Protein AF-A0A815XZ87-F1 (afdb_monomer)

Solvent-accessible surface area (backbone atoms only — not comparable to full-atom values): 6159 Å² total; per-residue (Å²): 134,68,98,64,86,78,67,55,56,68,60,46,53,51,48,52,54,52,49,31,65,73,77,42,58,69,72,58,29,49,52,52,53,50,29,62,71,60,57,56,39,38,66,64,60,53,13,63,76,68,73,48,60,56,70,58,44,49,53,50,51,53,50,35,44,74,70,28,50,34,42,80,45,80,56,84,79,81,79,83,80,76,79,98,67,77,90,70,86,48,54,28,33,23,70,30,59,75,66,53,87,109

InterPro domains:
  IPR024550 TFIIEalpha/SarR/Rpc3 HTH domain [PF02002] (15-100)
  IPR039997 Transcription factor E [PTHR13097] (9-102)

Secondary structure (DSSP, 8-state):
--TTTT--HHHHHHHHHHHHHHHS-HHHHHHHHHHHHHSSB-HHHHHHHHT--HHHHHHHHHHHHHTTSEEEEEE-----S---S----EEEEEE-TTTTT-

Foldseek 3Di:
DDPCPPDDLVVLLVVLLVCCVPPHDPLLSVLSVVLAVVQWDFLVRSCVVSVHDSVVSVVSVVVCVVLQQKDKDWDQPPPPDDDDDDRDTTIIIHGRSPPNVD

pLDDT: mean 85.32, std 17.06, range [42.56, 97.69]

Nearest PDB structures (foldseek):
  5gpy-assembly1_A  TM=8.423E-01  e=4.806E-06  Homo sapiens
  8s55-assembly1_W  TM=8.376E-01  e=4.806E-06  Homo sapiens
  8iuh-assembly1_O  TM=7.551E-01  e=6.868E-04  Homo sapiens
  6xjf-assembly3_C  TM=8.103E-01  e=1.209E-03  Pyrococcus furiosus DSM 3638
  7z1l-assembly1_O  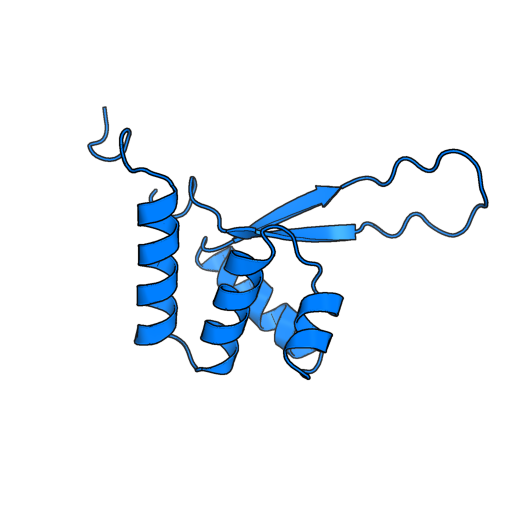TM=6.990E-01  e=1.762E-03  Saccharomyces cerevisiae W303

Organism: NCBI:txid433720

Mean predicted aligned error: 7.31 Å

Structure (mmCIF, N/CA/C/O backbone):
data_AF-A0A815XZ87-F1
#
_entry.id   AF-A0A815XZ87-F1
#
loop_
_atom_site.group_PDB
_atom_site.id
_atom_site.type_symbol
_atom_site.label_atom_id
_atom_site.label_alt_id
_atom_site.label_comp_id
_atom_site.label_asym_id
_atom_site.label_entity_id
_atom_site.label_seq_id
_atom_site.pdbx_PDB_ins_code
_atom_site.Cartn_x
_atom_site.Cartn_y
_atom_site.Cartn_z
_atom_site.occupancy
_atom_site.B_iso_or_equiv
_atom_site.auth_seq_id
_atom_site.auth_comp_id
_atom_site.auth_asym_id
_atom_site.auth_atom_id
_atom_site.pdbx_PDB_model_num
ATOM 1 N N . MET A 1 1 ? 24.041 -5.937 -17.344 1.00 46.34 1 MET A N 1
ATOM 2 C CA . MET A 1 1 ? 22.850 -5.109 -17.611 1.00 46.34 1 MET A CA 1
ATOM 3 C C . MET A 1 1 ? 21.657 -6.033 -17.484 1.00 46.34 1 MET A C 1
ATOM 5 O O . MET A 1 1 ? 21.591 -6.999 -18.238 1.00 46.34 1 MET A O 1
ATOM 9 N N . LEU A 1 2 ? 20.842 -5.866 -16.443 1.00 53.41 2 LEU A N 1
ATOM 10 C CA . LEU A 1 2 ? 19.672 -6.722 -16.242 1.00 53.41 2 LEU A CA 1
ATOM 11 C C . LEU A 1 2 ? 18.562 -6.239 -17.193 1.00 53.41 2 LEU A C 1
ATOM 13 O O . LEU A 1 2 ? 18.480 -5.047 -17.477 1.00 53.41 2 LEU A O 1
ATOM 17 N N . PRO A 1 3 ? 17.699 -7.125 -17.715 1.00 60.56 3 PRO A N 1
ATOM 18 C CA . PRO A 1 3 ? 16.713 -6.784 -18.752 1.00 60.56 3 PRO A CA 1
ATOM 19 C C . PRO A 1 3 ? 15.624 -5.785 -18.308 1.00 60.56 3 PRO A C 1
ATOM 21 O O . PRO A 1 3 ? 14.752 -5.433 -19.101 1.00 60.56 3 PRO A O 1
ATOM 24 N N . PHE A 1 4 ? 15.658 -5.326 -17.056 1.00 60.34 4 PHE A N 1
ATOM 25 C CA . PHE A 1 4 ? 14.616 -4.523 -16.422 1.00 60.34 4 PHE A CA 1
ATOM 26 C C . PHE A 1 4 ? 14.958 -3.033 -16.279 1.00 60.34 4 PHE A C 1
ATOM 28 O O . PHE A 1 4 ? 14.081 -2.256 -15.908 1.00 60.34 4 PHE A O 1
ATOM 35 N N . ASP A 1 5 ? 16.165 -2.611 -16.676 1.00 59.94 5 ASP A N 1
ATOM 36 C CA . ASP A 1 5 ? 16.647 -1.220 -16.563 1.00 59.94 5 ASP A CA 1
ATOM 37 C C . ASP A 1 5 ? 15.815 -0.194 -17.377 1.00 59.94 5 ASP A C 1
ATOM 39 O O . ASP A 1 5 ? 16.019 1.011 -17.255 1.00 59.94 5 ASP A O 1
ATOM 43 N N . ASN A 1 6 ? 14.855 -0.641 -18.201 1.00 68.19 6 ASN A N 1
ATOM 44 C CA . ASN A 1 6 ? 14.004 0.217 -19.039 1.00 68.19 6 ASN A CA 1
ATOM 45 C C . ASN A 1 6 ? 12.490 0.062 -18.763 1.00 68.19 6 ASN A C 1
ATOM 47 O O . ASN A 1 6 ? 11.649 0.420 -19.598 1.00 68.19 6 ASN A O 1
ATOM 51 N N . ILE A 1 7 ? 12.095 -0.509 -17.616 1.00 77.69 7 ILE A N 1
ATOM 52 C CA . ILE A 1 7 ? 10.673 -0.569 -17.252 1.00 77.69 7 ILE A CA 1
ATOM 53 C C . ILE A 1 7 ? 10.206 0.812 -16.779 1.00 77.69 7 ILE A C 1
ATOM 55 O O . ILE A 1 7 ? 10.655 1.339 -15.767 1.00 77.69 7 ILE A O 1
ATOM 59 N N . ARG A 1 8 ? 9.237 1.386 -17.502 1.00 86.62 8 ARG A N 1
ATOM 60 C CA . ARG A 1 8 ? 8.576 2.638 -17.104 1.00 86.62 8 ARG A CA 1
ATOM 61 C C . ARG A 1 8 ? 7.857 2.468 -15.753 1.00 86.62 8 ARG A C 1
ATOM 63 O O . ARG A 1 8 ? 7.063 1.528 -15.655 1.00 86.62 8 ARG A O 1
ATOM 70 N N . PRO A 1 9 ? 8.013 3.395 -14.784 1.00 89.00 9 PRO A N 1
ATOM 71 C CA . PRO A 1 9 ? 7.378 3.318 -13.461 1.00 89.00 9 PRO A CA 1
ATOM 72 C C . PRO A 1 9 ? 5.875 3.018 -13.506 1.00 89.00 9 PRO A C 1
ATOM 74 O O . PRO A 1 9 ? 5.378 2.190 -12.751 1.00 89.00 9 PRO A O 1
ATOM 77 N N . GLU A 1 10 ? 5.154 3.599 -14.465 1.00 90.56 10 GLU A N 1
ATOM 78 C CA . GLU A 1 10 ? 3.712 3.379 -14.633 1.00 90.56 10 GLU A CA 1
ATOM 79 C C . GLU A 1 10 ? 3.332 1.924 -14.935 1.00 90.56 10 GLU A C 1
ATOM 81 O O . GLU A 1 10 ? 2.281 1.452 -14.503 1.00 90.56 10 GLU A O 1
ATOM 86 N N . ARG A 1 11 ? 4.198 1.169 -15.625 1.00 91.00 11 ARG A N 1
ATOM 87 C CA . ARG A 1 11 ? 3.968 -0.267 -15.851 1.00 91.00 11 ARG A CA 1
ATOM 88 C C . ARG A 1 11 ? 4.104 -1.060 -14.558 1.00 91.00 11 ARG A C 1
ATOM 90 O O . ARG A 1 11 ? 3.348 -2.002 -14.347 1.00 91.00 11 ARG A O 1
ATOM 97 N N . VAL A 1 12 ? 5.032 -0.653 -13.697 1.00 92.00 12 VAL A N 1
ATOM 98 C CA . VAL A 1 12 ? 5.248 -1.256 -12.378 1.00 92.00 12 VAL A CA 1
ATOM 99 C C . VAL A 1 12 ? 4.043 -1.008 -11.487 1.00 92.00 12 VAL A C 1
ATOM 101 O O . VAL A 1 12 ? 3.477 -1.947 -10.936 1.00 92.00 12 VAL A O 1
ATOM 104 N N . LYS A 1 13 ? 3.583 0.248 -11.424 1.00 93.38 13 LYS A N 1
ATOM 105 C CA . LYS A 1 13 ? 2.384 0.615 -10.667 1.00 93.38 13 LYS A CA 1
ATOM 106 C C . LYS A 1 13 ? 1.153 -0.162 -11.155 1.00 93.38 13 LYS A C 1
ATOM 108 O O . LYS A 1 13 ? 0.387 -0.673 -10.341 1.00 93.38 13 LYS A O 1
ATOM 113 N N . ALA A 1 14 ? 0.976 -0.299 -12.473 1.00 94.44 14 ALA A N 1
ATOM 114 C CA . ALA A 1 14 ? -0.114 -1.093 -13.043 1.00 94.44 14 ALA A CA 1
ATOM 115 C C . ALA A 1 14 ? -0.020 -2.580 -12.655 1.00 94.44 14 ALA A C 1
ATOM 117 O O . ALA A 1 14 ? -1.026 -3.174 -12.272 1.00 94.44 14 ALA A O 1
ATOM 118 N N . LEU A 1 15 ? 1.181 -3.166 -12.700 1.00 94.88 15 LEU A N 1
ATOM 119 C CA . LEU A 1 15 ? 1.415 -4.550 -12.287 1.00 94.88 15 LEU A CA 1
ATOM 120 C C . LEU A 1 15 ? 1.074 -4.774 -10.808 1.00 94.88 15 LEU A C 1
ATOM 122 O O . LEU A 1 15 ? 0.352 -5.717 -10.496 1.00 94.88 15 LEU A O 1
ATOM 126 N N . ILE A 1 16 ? 1.524 -3.884 -9.918 1.00 95.81 16 ILE A N 1
ATOM 127 C CA . ILE A 1 16 ? 1.199 -3.945 -8.485 1.00 95.81 16 ILE A CA 1
ATOM 128 C C . ILE A 1 16 ? -0.321 -3.934 -8.286 1.00 95.81 16 ILE A C 1
ATOM 130 O O . ILE A 1 16 ? -0.855 -4.781 -7.575 1.00 95.81 16 ILE A O 1
ATOM 134 N N . ARG A 1 17 ? -1.049 -3.046 -8.975 1.00 96.31 17 ARG A N 1
ATOM 135 C CA . ARG A 1 17 ? -2.520 -3.003 -8.899 1.00 96.31 17 ARG A CA 1
ATOM 136 C C . ARG A 1 17 ? -3.178 -4.299 -9.381 1.00 96.31 17 ARG A C 1
ATOM 138 O O . ARG A 1 17 ? -4.147 -4.741 -8.769 1.00 96.31 17 ARG A O 1
ATOM 145 N N . PHE A 1 18 ? -2.664 -4.932 -10.438 1.00 97.00 18 PHE A N 1
ATOM 146 C CA . PHE A 1 18 ? -3.179 -6.230 -10.890 1.00 97.00 18 PHE A CA 1
ATOM 147 C C . PHE A 1 18 ? -2.927 -7.346 -9.873 1.00 97.00 18 PHE A C 1
ATOM 149 O O . PHE A 1 18 ? -3.840 -8.118 -9.594 1.00 97.00 18 PHE A O 1
ATOM 156 N N . ILE A 1 19 ? -1.730 -7.401 -9.285 1.00 96.38 19 ILE A N 1
ATOM 157 C CA . ILE A 1 19 ? -1.383 -8.382 -8.247 1.00 96.38 19 ILE A CA 1
ATOM 158 C C . ILE A 1 19 ? -2.289 -8.206 -7.025 1.00 96.38 19 ILE A C 1
ATOM 160 O O . ILE A 1 19 ? -2.885 -9.172 -6.555 1.00 96.38 19 ILE A O 1
ATOM 164 N N . MET A 1 20 ? -2.471 -6.970 -6.562 1.00 97.25 20 MET A N 1
ATOM 165 C CA . MET A 1 20 ? -3.336 -6.664 -5.423 1.00 97.25 20 MET A CA 1
ATOM 166 C C . MET A 1 20 ? -4.779 -7.115 -5.647 1.00 97.25 20 MET A C 1
ATOM 168 O O . MET A 1 20 ? -5.365 -7.749 -4.777 1.00 97.25 20 MET A O 1
ATOM 172 N N . ARG A 1 21 ? -5.334 -6.855 -6.834 1.00 95.88 21 ARG A N 1
ATOM 173 C CA . ARG A 1 21 ? -6.702 -7.270 -7.179 1.00 95.88 21 ARG A CA 1
ATOM 174 C C . ARG A 1 21 ? -6.861 -8.784 -7.328 1.00 95.88 21 ARG A C 1
ATOM 176 O O . ARG A 1 21 ? -7.966 -9.284 -7.154 1.00 95.88 21 ARG 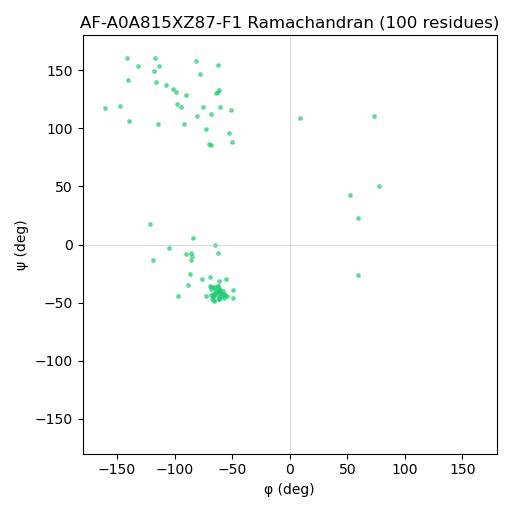A O 1
ATOM 183 N N . ALA A 1 22 ? -5.797 -9.493 -7.703 1.00 97.38 22 ALA A N 1
ATOM 184 C CA . ALA A 1 22 ? -5.840 -10.931 -7.957 1.00 97.38 22 ALA A CA 1
ATOM 185 C C . ALA A 1 22 ? -5.578 -11.779 -6.702 1.00 97.38 22 ALA A C 1
ATOM 187 O O . ALA A 1 22 ? -6.162 -12.852 -6.569 1.00 97.38 22 ALA A O 1
ATOM 188 N N . PHE A 1 23 ? -4.703 -11.318 -5.801 1.00 96.75 23 PHE A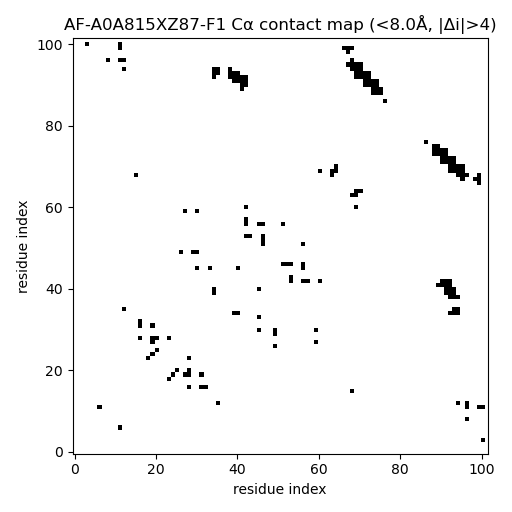 N 1
ATOM 189 C CA . PHE A 1 23 ? -4.175 -12.139 -4.703 1.00 96.75 23 PHE A CA 1
ATOM 190 C C . PHE A 1 23 ? -4.508 -11.625 -3.301 1.00 96.75 23 PHE A C 1
ATOM 192 O O . PHE A 1 23 ? -4.334 -12.367 -2.337 1.00 96.75 23 PHE A O 1
ATOM 199 N N . TYR A 1 24 ? -4.985 -10.385 -3.164 1.00 96.44 24 TYR A N 1
ATOM 200 C CA . TYR A 1 24 ? -5.292 -9.788 -1.866 1.00 96.44 24 TYR A CA 1
ATOM 201 C C . TYR A 1 24 ? -6.791 -9.541 -1.720 1.00 96.44 24 TYR A C 1
ATOM 203 O O . TYR A 1 24 ? -7.522 -9.340 -2.689 1.00 96.44 24 TYR A O 1
ATOM 211 N N . GLU A 1 25 ? -7.255 -9.535 -0.473 1.00 96.31 25 GLU A N 1
ATOM 212 C CA . GLU A 1 25 ? -8.642 -9.213 -0.156 1.00 96.31 25 GLU A CA 1
ATOM 213 C C . GLU A 1 25 ? -8.996 -7.775 -0.560 1.00 96.31 25 GLU A C 1
ATOM 215 O O . GLU A 1 25 ? -8.146 -6.878 -0.574 1.00 96.31 25 GLU A O 1
ATOM 220 N N . VAL A 1 26 ? -10.285 -7.538 -0.822 1.00 96.25 26 VAL A N 1
ATOM 221 C CA . VAL A 1 26 ? -10.809 -6.241 -1.282 1.00 96.25 26 VAL A CA 1
ATOM 222 C C . VAL A 1 26 ? -10.324 -5.054 -0.433 1.00 96.25 26 VAL A C 1
ATOM 224 O O . VAL A 1 26 ? -9.857 -4.083 -1.031 1.00 96.25 26 VAL A O 1
ATOM 227 N N . PRO A 1 27 ? -10.333 -5.097 0.919 1.00 96.19 27 PRO A N 1
ATOM 228 C CA . PRO A 1 27 ? -9.866 -3.966 1.725 1.00 96.19 27 PRO A CA 1
ATOM 229 C C . PRO A 1 27 ? -8.387 -3.630 1.494 1.00 96.19 27 PRO A C 1
ATOM 231 O O . PRO A 1 27 ? -8.020 -2.461 1.388 1.00 96.19 27 PRO A O 1
ATOM 234 N N . LYS A 1 28 ? -7.535 -4.653 1.354 1.00 97.19 28 LYS A N 1
ATOM 235 C CA . LYS A 1 28 ? -6.107 -4.473 1.066 1.00 97.19 28 LYS A CA 1
ATOM 236 C C . LYS A 1 28 ? -5.899 -3.926 -0.343 1.00 97.19 28 LYS A C 1
ATOM 238 O O . LYS A 1 28 ? -5.118 -2.995 -0.531 1.00 97.19 28 LYS A O 1
ATOM 243 N N . SER A 1 29 ? -6.631 -4.460 -1.323 1.00 97.06 29 SER A N 1
ATOM 244 C CA . SER A 1 29 ? -6.579 -3.957 -2.697 1.00 97.06 29 SER A CA 1
ATOM 245 C C . SER A 1 29 ? -6.993 -2.486 -2.779 1.00 97.06 29 SER A C 1
ATOM 247 O O . SER A 1 29 ? -6.344 -1.728 -3.496 1.00 97.06 29 SER A O 1
ATOM 249 N N . LEU A 1 30 ? -8.027 -2.062 -2.044 1.00 97.06 30 LEU A N 1
ATOM 250 C CA . LEU A 1 30 ? -8.438 -0.656 -1.979 1.00 97.06 30 LEU A CA 1
ATOM 251 C C . LEU A 1 30 ? -7.369 0.225 -1.327 1.00 97.06 30 LEU A C 1
ATOM 253 O O . LEU A 1 30 ? -7.106 1.319 -1.820 1.00 97.06 30 LEU A O 1
ATOM 257 N N . GLY A 1 31 ? -6.705 -0.259 -0.274 1.00 96.94 31 GLY A N 1
ATOM 258 C CA . GLY A 1 31 ? -5.600 0.467 0.356 1.00 96.94 31 GLY A CA 1
ATOM 259 C C . GLY A 1 31 ? -4.496 0.850 -0.633 1.00 96.94 31 GLY A C 1
ATOM 260 O O . GLY A 1 31 ? -4.060 2.000 -0.654 1.00 96.94 31 GLY A O 1
ATOM 261 N N . ILE A 1 32 ? -4.100 -0.074 -1.514 1.00 96.81 32 ILE A N 1
ATOM 262 C CA . ILE A 1 32 ? -3.119 0.222 -2.568 1.00 96.81 32 ILE A CA 1
ATOM 263 C C . ILE A 1 32 ? -3.666 1.183 -3.630 1.00 96.81 32 ILE A C 1
ATOM 265 O O . ILE A 1 32 ? -2.917 2.036 -4.102 1.00 96.81 32 ILE A O 1
ATOM 269 N N . GLU A 1 33 ? -4.947 1.101 -3.997 1.00 96.75 33 GLU A N 1
ATOM 270 C CA . GLU A 1 33 ? -5.552 2.057 -4.941 1.00 96.75 33 GLU A CA 1
ATOM 271 C C . GLU A 1 33 ? -5.505 3.496 -4.401 1.00 96.75 33 GLU A C 1
ATOM 273 O O . GLU A 1 33 ? -5.168 4.414 -5.148 1.00 96.75 33 GLU A O 1
ATOM 278 N N . TYR A 1 34 ? -5.754 3.696 -3.103 1.00 96.88 34 TYR A N 1
ATOM 279 C CA . TYR A 1 34 ? -5.629 5.014 -2.474 1.00 96.88 34 TYR A CA 1
ATOM 280 C C . TYR A 1 34 ? -4.182 5.510 -2.426 1.00 96.88 34 TYR A C 1
ATOM 282 O O . TYR A 1 34 ? -3.919 6.657 -2.785 1.00 96.88 34 TYR A O 1
ATOM 290 N N . ILE A 1 35 ? -3.227 4.652 -2.053 1.00 95.88 35 ILE A N 1
ATOM 291 C CA . ILE A 1 35 ? -1.797 5.006 -2.053 1.00 95.88 35 ILE A CA 1
ATOM 292 C C . ILE A 1 35 ? -1.318 5.358 -3.472 1.00 95.88 35 ILE A C 1
ATOM 294 O O . ILE A 1 35 ? -0.542 6.295 -3.651 1.00 95.88 35 ILE A O 1
ATOM 298 N N . TYR A 1 36 ? -1.803 4.642 -4.492 1.00 95.19 36 TYR A N 1
ATOM 299 C CA . TYR A 1 36 ? -1.537 4.958 -5.896 1.00 95.19 36 TYR A CA 1
ATOM 300 C C . TYR A 1 36 ? -2.124 6.316 -6.304 1.00 95.19 36 TYR A C 1
ATOM 302 O O . TYR A 1 36 ? -1.460 7.063 -7.015 1.00 95.19 36 TYR A O 1
ATOM 310 N N . HIS A 1 37 ? -3.345 6.639 -5.864 1.00 94.69 37 HIS A N 1
ATOM 311 C CA . HIS A 1 37 ? -4.039 7.867 -6.254 1.00 94.69 37 HIS A CA 1
ATOM 312 C C . HIS A 1 37 ? -3.456 9.132 -5.614 1.00 94.69 37 HIS A C 1
ATOM 314 O O . HIS A 1 37 ? -3.295 10.137 -6.299 1.00 94.69 37 HIS A O 1
ATOM 320 N N . TYR A 1 38 ? -3.145 9.092 -4.315 1.00 93.31 38 TYR A N 1
ATOM 321 C CA . TYR A 1 38 ? -2.682 10.273 -3.577 1.00 93.31 38 TYR A CA 1
ATOM 322 C C . TYR A 1 38 ? -1.172 10.514 -3.676 1.00 93.31 38 TYR A C 1
ATOM 324 O O . TYR A 1 38 ? -0.713 11.586 -3.294 1.00 93.31 38 TYR A O 1
ATOM 332 N N . GLU A 1 39 ? -0.399 9.534 -4.161 1.00 87.25 39 GLU A N 1
ATOM 333 C CA . GLU A 1 39 ? 1.073 9.516 -4.269 1.00 87.25 39 GLU A CA 1
ATOM 334 C C . GLU A 1 39 ? 1.851 9.668 -2.949 1.00 87.25 39 GLU A C 1
ATOM 336 O O . GLU A 1 39 ? 2.977 9.182 -2.855 1.00 87.25 39 GLU A O 1
ATOM 341 N N . ARG A 1 40 ? 1.272 10.303 -1.924 1.00 90.88 40 ARG A N 1
ATOM 342 C CA . ARG A 1 40 ? 1.762 10.407 -0.548 1.00 90.88 40 ARG A CA 1
ATOM 343 C C . ARG A 1 40 ? 0.570 10.445 0.400 1.00 90.88 40 ARG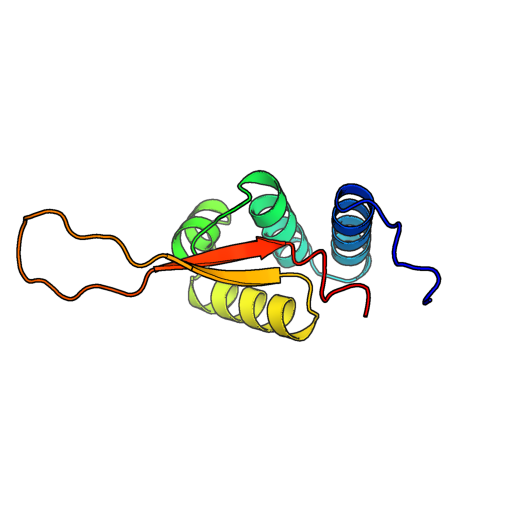 A C 1
ATOM 345 O O . ARG A 1 40 ? -0.234 11.369 0.347 1.00 90.88 40 ARG A O 1
ATOM 352 N N . ILE A 1 41 ? 0.476 9.469 1.294 1.00 93.56 41 ILE A N 1
ATOM 353 C CA . ILE A 1 41 ? -0.636 9.374 2.248 1.00 93.56 41 ILE A CA 1
ATOM 354 C C . ILE A 1 41 ? -0.153 8.917 3.625 1.00 93.56 41 ILE A C 1
ATOM 356 O O . ILE A 1 41 ? 0.735 8.066 3.711 1.00 93.56 41 ILE A O 1
ATOM 360 N N . LYS A 1 42 ? -0.719 9.472 4.703 1.00 94.50 4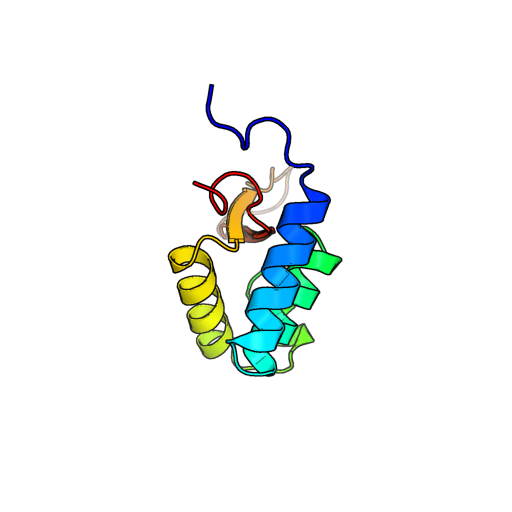2 LYS A N 1
ATOM 361 C CA . LYS A 1 42 ? -0.427 9.033 6.076 1.00 94.50 42 LYS A CA 1
ATOM 362 C C . LYS A 1 42 ? -1.250 7.798 6.430 1.00 94.50 42 LYS A C 1
ATOM 364 O O . LYS A 1 42 ? -2.324 7.567 5.881 1.00 94.50 42 LYS A O 1
ATOM 369 N N . GLN A 1 43 ? -0.789 7.036 7.423 1.00 94.19 43 GLN A N 1
ATOM 370 C CA . GLN A 1 43 ? -1.553 5.896 7.946 1.00 94.19 43 GLN A CA 1
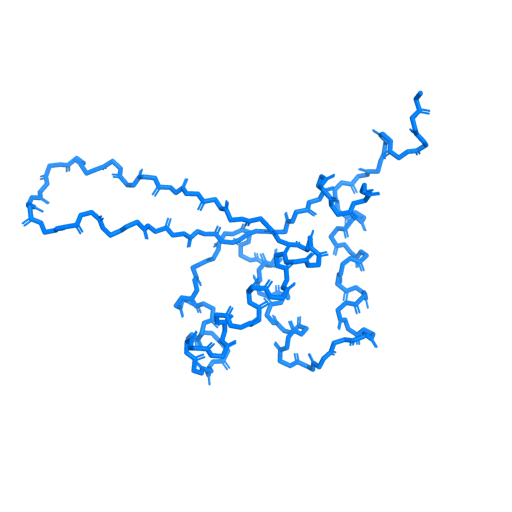ATOM 371 C C . GLN A 1 43 ? -2.952 6.312 8.427 1.00 94.19 43 GLN A C 1
ATOM 373 O O . GLN A 1 43 ? -3.915 5.597 8.160 1.00 94.19 43 GLN A O 1
ATOM 378 N N . GLN A 1 44 ? -3.058 7.438 9.144 1.00 94.38 44 GLN A N 1
ATOM 379 C CA . GLN A 1 44 ? -4.337 7.894 9.689 1.00 94.38 44 GLN A CA 1
ATOM 380 C C . GLN A 1 44 ? -5.299 8.311 8.574 1.00 94.38 44 GLN A C 1
ATOM 382 O O . GLN A 1 44 ? -6.420 7.823 8.545 1.00 94.38 44 GLN A O 1
ATOM 387 N N . ASP A 1 45 ? -4.828 9.09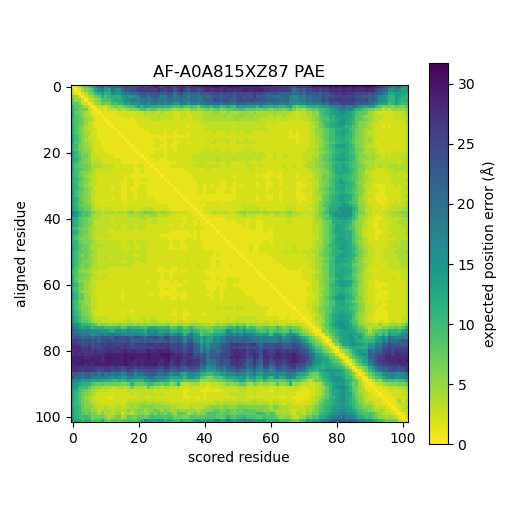6 7.602 1.00 95.31 45 ASP A N 1
ATOM 388 C CA . ASP A 1 45 ? -5.637 9.505 6.447 1.00 95.31 45 ASP A CA 1
ATOM 389 C C . ASP A 1 45 ? -6.160 8.286 5.669 1.00 95.31 45 ASP A C 1
ATOM 391 O O . ASP A 1 45 ? -7.315 8.246 5.250 1.00 95.31 45 ASP A O 1
ATOM 395 N N . LEU A 1 46 ? -5.326 7.250 5.508 1.00 96.06 46 LEU A N 1
ATOM 396 C CA . LEU A 1 46 ? -5.731 6.004 4.858 1.00 96.06 46 LEU A CA 1
ATOM 397 C C . LEU A 1 46 ? -6.787 5.236 5.670 1.00 96.06 46 LEU A C 1
ATOM 399 O O . LEU A 1 46 ? -7.688 4.637 5.083 1.00 96.06 46 LEU A O 1
ATOM 403 N N . ALA A 1 47 ? -6.694 5.256 7.003 1.00 97.06 47 ALA A N 1
ATOM 404 C CA . ALA A 1 47 ? -7.699 4.668 7.889 1.00 97.06 47 ALA A CA 1
ATOM 405 C C . ALA A 1 47 ? -9.038 5.397 7.798 1.00 97.06 47 ALA A C 1
ATOM 407 O O . ALA A 1 47 ? -10.075 4.743 7.678 1.00 97.06 47 ALA A O 1
ATOM 408 N N . ASP A 1 48 ? -9.000 6.727 7.768 1.00 96.81 48 ASP A N 1
ATOM 409 C CA . ASP A 1 48 ? -10.187 7.567 7.667 1.00 96.81 48 ASP A CA 1
ATOM 410 C C . ASP A 1 48 ? -10.874 7.388 6.301 1.00 96.81 48 ASP A C 1
ATOM 412 O O . ASP A 1 48 ? -12.090 7.221 6.243 1.00 96.81 48 ASP A O 1
ATOM 416 N N . LEU A 1 49 ? -10.108 7.324 5.204 1.00 95.94 49 LEU A N 1
ATOM 417 C CA . LEU A 1 49 ? -10.639 7.096 3.852 1.00 95.94 49 LEU A CA 1
ATOM 418 C C . LEU A 1 49 ? -11.276 5.715 3.672 1.00 95.94 49 LEU A C 1
ATOM 420 O O . LEU A 1 49 ? -12.265 5.580 2.953 1.00 95.94 49 LEU A O 1
ATOM 424 N N . LEU A 1 50 ? -10.704 4.686 4.301 1.00 96.00 50 LEU A N 1
ATOM 425 C CA . LEU A 1 50 ? -11.236 3.324 4.246 1.00 96.00 50 LEU A CA 1
ATOM 426 C C . LEU A 1 50 ? -12.315 3.061 5.304 1.00 96.00 50 LEU A C 1
ATOM 428 O O . LEU A 1 50 ? -12.933 1.997 5.271 1.00 96.00 50 LEU A O 1
ATOM 432 N N . CYS A 1 51 ? -12.541 3.998 6.231 1.00 97.12 51 CYS A N 1
ATOM 433 C CA . CYS A 1 51 ? -13.385 3.814 7.410 1.00 97.12 51 CYS A CA 1
ATOM 434 C C . CYS A 1 51 ? -13.003 2.552 8.216 1.00 97.12 51 CYS A C 1
ATOM 436 O O . CYS A 1 51 ? -13.872 1.792 8.648 1.00 97.12 51 CYS A O 1
ATOM 438 N N . LEU A 1 52 ? -11.700 2.303 8.395 1.00 97.44 52 LEU A N 1
ATOM 439 C CA . LEU A 1 52 ? -11.158 1.127 9.089 1.00 97.44 52 LEU A CA 1
ATOM 440 C C . LEU A 1 52 ? -10.377 1.513 10.351 1.00 97.44 52 LEU A C 1
ATOM 442 O O . LEU A 1 52 ? -9.903 2.635 10.496 1.00 97.44 52 LEU A O 1
ATOM 446 N N . ASP A 1 53 ? -10.194 0.549 11.260 1.00 97.62 53 ASP A N 1
ATOM 447 C CA . ASP A 1 53 ? -9.370 0.742 12.458 1.00 97.62 53 ASP A CA 1
ATOM 448 C C . ASP A 1 53 ? -7.901 1.038 12.066 1.00 97.62 53 ASP A C 1
ATOM 450 O O . ASP A 1 53 ? -7.304 0.274 11.292 1.00 97.62 53 ASP A O 1
ATOM 454 N N . PRO A 1 54 ? -7.263 2.085 12.626 1.00 96.25 54 PRO A N 1
ATOM 455 C CA . PRO A 1 54 ? -5.863 2.409 12.354 1.00 96.25 54 PRO A CA 1
ATOM 456 C C . PRO A 1 54 ? -4.882 1.257 12.613 1.00 96.25 54 PRO A C 1
ATOM 458 O O . PRO A 1 54 ? -3.846 1.169 11.951 1.00 96.25 54 PRO A O 1
ATOM 461 N N . LYS A 1 55 ? -5.179 0.354 13.555 1.00 96.62 55 LYS A N 1
ATOM 462 C CA . LYS A 1 55 ? -4.379 -0.849 13.833 1.00 96.62 55 LYS A CA 1
ATOM 463 C C . LYS A 1 55 ? -4.452 -1.847 12.686 1.00 96.62 55 LYS A C 1
ATOM 465 O O . LYS A 1 55 ? -3.432 -2.444 12.353 1.00 96.62 55 LYS A O 1
ATOM 470 N N . LEU A 1 56 ? -5.623 -2.002 12.068 1.00 97.19 56 LEU A N 1
ATOM 471 C CA . LEU A 1 56 ? -5.791 -2.861 10.898 1.00 97.19 56 LEU A CA 1
ATOM 472 C C . LEU A 1 56 ? -5.020 -2.293 9.701 1.00 97.19 56 LEU A C 1
ATOM 474 O O . LEU A 1 56 ? -4.279 -3.023 9.043 1.00 97.19 56 LEU A O 1
ATOM 478 N N . ILE A 1 57 ? -5.106 -0.978 9.474 1.00 97.56 57 ILE A N 1
ATOM 479 C CA . ILE A 1 57 ? -4.318 -0.307 8.430 1.00 97.56 57 ILE A CA 1
ATOM 480 C C . ILE A 1 57 ? -2.817 -0.455 8.679 1.00 97.56 57 ILE A C 1
ATOM 482 O O . ILE A 1 57 ? -2.066 -0.715 7.740 1.00 97.56 57 ILE A O 1
ATOM 486 N N . ARG A 1 58 ? -2.364 -0.370 9.935 1.00 96.56 58 ARG A N 1
ATOM 487 C CA . ARG A 1 58 ? -0.961 -0.635 10.281 1.00 96.56 58 ARG A CA 1
ATOM 488 C C . ARG A 1 58 ? -0.525 -2.032 9.840 1.00 96.56 58 ARG A C 1
ATOM 490 O O . ARG A 1 58 ? 0.567 -2.176 9.295 1.00 96.56 58 ARG A O 1
ATOM 497 N N . SER A 1 59 ? -1.364 -3.048 10.046 1.00 97.69 59 SER A N 1
ATOM 498 C CA . SER A 1 59 ? -1.088 -4.410 9.575 1.00 97.69 59 SER A CA 1
ATOM 499 C C . SER A 1 59 ? -1.020 -4.488 8.048 1.00 97.69 59 SER A C 1
ATOM 501 O O . SER A 1 59 ? -0.111 -5.129 7.526 1.00 97.69 59 SER A O 1
ATOM 503 N N . PHE A 1 60 ? -1.908 -3.789 7.327 1.00 97.44 60 PHE A N 1
ATOM 504 C CA . PHE A 1 60 ? -1.855 -3.718 5.860 1.00 97.44 60 PHE A CA 1
ATOM 505 C C . PHE A 1 60 ? -0.553 -3.075 5.375 1.00 97.44 60 PHE A C 1
ATOM 507 O O . PHE A 1 60 ? 0.128 -3.637 4.524 1.00 97.44 60 PHE A O 1
ATOM 514 N N . ILE A 1 61 ? -0.157 -1.944 5.963 1.00 96.81 61 ILE A N 1
ATOM 515 C CA . ILE A 1 61 ? 1.085 -1.238 5.620 1.00 96.81 61 ILE A CA 1
ATOM 516 C C . ILE A 1 61 ? 2.310 -2.124 5.862 1.00 96.81 61 ILE A C 1
ATOM 518 O O . ILE A 1 61 ? 3.200 -2.184 5.017 1.00 96.81 61 ILE A O 1
ATOM 522 N N . GLN A 1 62 ? 2.373 -2.828 6.996 1.00 97.00 62 GLN A N 1
ATOM 523 C CA . GLN A 1 62 ? 3.486 -3.736 7.292 1.00 97.00 62 GLN A CA 1
ATOM 524 C C . GLN A 1 62 ? 3.597 -4.865 6.264 1.00 97.00 62 GLN A C 1
ATOM 526 O O . GLN A 1 62 ? 4.701 -5.213 5.846 1.00 97.00 62 GLN A O 1
ATOM 531 N N . GLU A 1 63 ? 2.462 -5.411 5.843 1.00 97.25 63 GLU A N 1
ATOM 532 C CA . GLU A 1 63 ? 2.390 -6.415 4.788 1.00 97.25 63 GLU A CA 1
ATOM 533 C C . GLU A 1 63 ? 2.825 -5.847 3.432 1.00 97.25 63 GLU A C 1
ATOM 535 O O . GLU A 1 63 ? 3.721 -6.409 2.811 1.00 97.25 63 GLU A O 1
ATOM 540 N N . PHE A 1 64 ? 2.329 -4.676 3.028 1.00 96.75 64 PHE A N 1
ATOM 541 C CA . PHE A 1 64 ? 2.734 -4.039 1.770 1.00 96.75 64 PHE A CA 1
ATOM 542 C C . PHE A 1 64 ? 4.223 -3.672 1.732 1.00 96.75 64 PHE A C 1
ATOM 544 O O . PHE A 1 64 ? 4.850 -3.788 0.680 1.00 96.75 64 PHE A O 1
ATOM 551 N N . LYS A 1 65 ? 4.808 -3.252 2.865 1.00 95.81 65 LYS A N 1
ATOM 552 C CA . LYS A 1 65 ? 6.255 -2.995 2.986 1.00 95.81 65 LYS A CA 1
ATOM 553 C C . LYS A 1 65 ? 7.059 -4.286 2.855 1.00 95.81 65 LYS A C 1
ATOM 555 O O . LYS A 1 65 ? 8.061 -4.308 2.146 1.00 95.81 65 LYS A O 1
ATOM 560 N N . ARG A 1 66 ? 6.627 -5.364 3.520 1.00 95.62 66 ARG A N 1
ATOM 561 C CA . ARG A 1 66 ? 7.277 -6.681 3.426 1.00 95.62 66 ARG A CA 1
ATOM 562 C C . ARG A 1 66 ? 7.259 -7.208 1.992 1.00 95.62 66 ARG A C 1
ATOM 564 O O . ARG A 1 66 ? 8.269 -7.727 1.527 1.00 95.62 66 ARG A O 1
ATOM 571 N N . ASP A 1 67 ? 6.144 -7.013 1.300 1.00 94.94 67 ASP A N 1
ATOM 572 C CA . ASP A 1 67 ? 5.946 -7.458 -0.079 1.00 94.94 67 ASP A CA 1
ATOM 573 C C . ASP A 1 67 ? 6.518 -6.447 -1.104 1.00 94.94 67 ASP A C 1
ATOM 575 O O . ASP A 1 67 ? 6.384 -6.630 -2.312 1.00 94.94 67 ASP A O 1
ATOM 579 N N . LYS A 1 68 ? 7.203 -5.393 -0.623 1.00 94.75 68 LYS A N 1
ATOM 580 C CA . LYS A 1 68 ? 7.883 -4.344 -1.406 1.00 94.75 68 LYS A CA 1
ATOM 581 C C . LYS A 1 68 ? 6.971 -3.540 -2.345 1.00 94.75 68 LYS A C 1
ATOM 583 O O . LYS A 1 68 ? 7.454 -2.957 -3.311 1.00 94.75 68 LYS A O 1
ATOM 588 N N . PHE A 1 69 ? 5.666 -3.477 -2.086 1.00 95.38 69 PHE A N 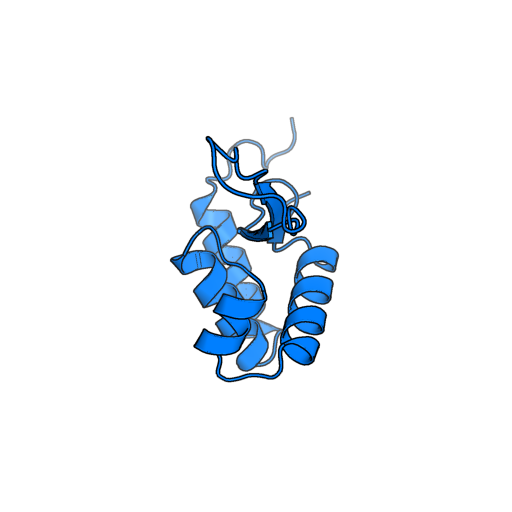1
ATOM 589 C CA . PHE A 1 69 ? 4.749 -2.668 -2.901 1.00 95.38 69 PHE A CA 1
ATOM 590 C C . PHE A 1 69 ? 4.853 -1.174 -2.606 1.00 95.38 69 PHE A C 1
ATOM 592 O O . PHE A 1 69 ? 4.565 -0.350 -3.475 1.00 95.38 69 PHE A O 1
ATOM 599 N N . ILE A 1 70 ? 5.213 -0.822 -1.370 1.00 96.31 70 ILE A N 1
ATOM 600 C CA . ILE A 1 70 ? 5.271 0.562 -0.904 1.00 96.31 70 ILE A CA 1
ATOM 601 C C . ILE A 1 70 ? 6.580 0.853 -0.183 1.00 96.31 70 ILE A C 1
ATOM 603 O O . ILE A 1 70 ? 7.170 -0.025 0.447 1.00 96.31 70 ILE A O 1
ATOM 607 N N . ILE A 1 71 ? 6.963 2.124 -0.212 1.00 95.00 71 ILE A N 1
ATOM 608 C CA . ILE A 1 71 ? 8.048 2.685 0.583 1.00 95.00 71 ILE A CA 1
ATOM 609 C C . ILE A 1 71 ? 7.494 3.752 1.528 1.00 95.00 71 ILE A C 1
ATOM 611 O O . ILE A 1 71 ? 6.491 4.412 1.245 1.00 95.00 71 ILE A O 1
ATOM 615 N N . GLU A 1 72 ? 8.146 3.877 2.677 1.00 93.88 72 GLU A N 1
ATOM 616 C CA . GLU A 1 72 ? 7.866 4.891 3.685 1.00 93.88 72 GLU A CA 1
ATOM 617 C C . GLU A 1 72 ? 8.860 6.041 3.517 1.00 93.88 72 GLU A C 1
ATOM 619 O O . GLU A 1 72 ? 10.070 5.837 3.591 1.00 93.88 72 GLU A O 1
ATOM 624 N N . ASP A 1 73 ? 8.335 7.238 3.286 1.00 89.00 73 ASP A N 1
ATOM 625 C CA . ASP A 1 73 ? 9.094 8.481 3.257 1.00 89.00 73 ASP A CA 1
ATOM 626 C C . ASP A 1 73 ? 8.884 9.232 4.575 1.00 89.00 73 ASP A C 1
ATOM 628 O O . ASP A 1 73 ? 7.749 9.425 5.027 1.00 89.00 73 ASP A O 1
ATOM 632 N N . HIS A 1 74 ? 9.977 9.724 5.154 1.00 81.94 74 HIS A N 1
ATOM 633 C CA . HIS A 1 74 ? 9.934 10.691 6.249 1.00 81.94 74 HIS A CA 1
ATOM 634 C C . HIS A 1 74 ? 9.946 12.104 5.665 1.00 81.94 74 HIS A C 1
ATOM 636 O O . HIS A 1 74 ? 10.785 12.429 4.821 1.00 81.94 74 HIS A O 1
ATOM 642 N N . CYS A 1 75 ? 9.001 12.941 6.086 1.00 68.12 75 CYS A N 1
ATOM 643 C CA . CYS A 1 75 ? 9.044 14.368 5.800 1.00 68.12 75 CYS A CA 1
ATOM 644 C C . CYS A 1 75 ? 9.215 15.096 7.136 1.00 68.12 75 CYS A C 1
ATOM 646 O O . CYS A 1 75 ? 8.250 15.173 7.899 1.00 68.12 75 CYS A O 1
ATOM 648 N N . PRO A 1 76 ? 10.420 15.599 7.457 1.00 57.34 76 PRO A N 1
ATOM 649 C CA . PRO A 1 76 ? 10.578 16.465 8.609 1.00 57.34 76 PRO A CA 1
ATOM 650 C C . PRO A 1 76 ? 9.853 17.772 8.287 1.00 57.34 76 PRO A C 1
ATOM 652 O O . PRO A 1 76 ? 10.267 18.507 7.389 1.00 57.34 76 PRO A O 1
ATOM 655 N N . GLU A 1 77 ? 8.753 18.062 8.979 1.00 57.06 77 GLU A N 1
ATOM 656 C CA . GLU A 1 77 ? 8.173 19.401 8.918 1.00 57.06 77 GLU A CA 1
ATOM 657 C C . GLU A 1 77 ? 9.226 20.393 9.435 1.00 57.06 77 GLU A C 1
ATOM 659 O O . GLU A 1 77 ? 9.690 20.310 10.576 1.00 57.06 77 GLU A O 1
ATOM 664 N N . SER A 1 78 ? 9.648 21.321 8.573 1.00 47.16 78 SER A N 1
ATOM 665 C CA . SER A 1 78 ? 10.406 22.489 9.003 1.00 47.16 78 SER A CA 1
ATOM 666 C C . SER A 1 78 ? 9.425 23.405 9.727 1.00 47.16 78 SER A C 1
ATOM 668 O O . SER A 1 78 ? 8.618 24.093 9.108 1.00 47.16 78 SER A O 1
ATOM 670 N N . ASN A 1 79 ? 9.443 23.339 11.058 1.00 49.72 79 ASN A N 1
ATOM 671 C CA . ASN A 1 79 ? 8.726 24.274 11.911 1.00 49.72 79 ASN A CA 1
ATOM 672 C C . ASN A 1 79 ? 9.376 25.658 11.798 1.00 49.72 79 ASN A C 1
ATOM 674 O O . ASN A 1 79 ? 10.203 26.033 12.633 1.00 49.72 79 ASN A O 1
ATOM 678 N N . ASP A 1 80 ? 8.966 26.437 10.802 1.00 51.66 80 ASP A N 1
ATOM 679 C CA . ASP A 1 80 ? 9.113 27.886 10.848 1.00 51.66 80 ASP A CA 1
ATOM 680 C C . ASP A 1 80 ? 8.133 28.443 11.894 1.00 51.66 80 ASP A C 1
ATOM 682 O O . ASP A 1 80 ? 7.002 28.831 11.617 1.00 51.66 80 ASP A O 1
ATOM 686 N N . GLY A 1 81 ? 8.603 28.454 13.143 1.00 51.62 81 GLY A N 1
ATOM 687 C CA . GLY A 1 81 ? 8.265 29.505 14.096 1.00 51.62 81 GLY A CA 1
ATOM 688 C C . GLY A 1 81 ? 6.894 29.458 14.769 1.00 51.62 81 GLY A C 1
ATOM 689 O O . GLY A 1 81 ? 6.257 30.498 14.858 1.00 51.62 81 GLY A O 1
ATOM 690 N N . ALA A 1 82 ? 6.461 28.336 15.349 1.00 47.75 82 ALA A N 1
ATOM 691 C CA . ALA A 1 82 ? 5.544 28.393 16.494 1.00 47.75 82 ALA A CA 1
ATOM 692 C C . ALA A 1 82 ? 5.538 27.091 17.305 1.00 47.75 82 ALA A C 1
ATOM 694 O O . ALA A 1 82 ? 5.091 26.048 16.851 1.00 47.75 82 ALA A O 1
ATOM 695 N N . THR A 1 83 ? 5.952 27.225 18.564 1.00 42.56 83 THR A N 1
ATOM 696 C CA . THR A 1 83 ? 5.482 26.422 19.700 1.00 42.56 83 THR A CA 1
ATOM 697 C C . THR A 1 83 ? 5.959 24.968 19.789 1.00 42.56 83 THR A C 1
ATOM 699 O O . THR A 1 83 ? 5.516 24.046 19.116 1.00 42.56 83 THR A O 1
ATOM 702 N N . SER A 1 84 ? 6.804 24.766 20.793 1.00 52.25 84 SER A N 1
ATOM 703 C CA . SER A 1 84 ? 7.183 23.511 21.428 1.00 52.25 84 SER A CA 1
ATOM 704 C C . SER A 1 84 ? 5.982 22.646 21.850 1.00 52.25 84 SER A C 1
ATOM 706 O O . SER A 1 84 ? 5.540 22.679 22.998 1.00 52.25 84 SER A O 1
ATOM 708 N N . ARG A 1 85 ? 5.491 21.796 20.945 1.00 46.97 85 ARG A N 1
ATOM 709 C CA . ARG A 1 85 ? 4.794 20.540 21.265 1.00 46.97 85 ARG A CA 1
ATOM 710 C C . ARG A 1 85 ? 5.260 19.486 20.267 1.00 46.97 85 ARG A C 1
ATOM 712 O O . ARG A 1 85 ? 4.915 19.575 19.103 1.00 46.97 85 ARG A O 1
ATOM 719 N N . GLY A 1 86 ? 6.100 18.573 20.764 1.00 45.06 86 GLY A N 1
ATOM 720 C CA . GLY A 1 86 ? 6.697 17.404 20.105 1.00 45.06 86 GLY A CA 1
ATOM 721 C C . GLY A 1 86 ? 6.489 17.284 18.599 1.00 45.06 86 GLY A C 1
ATOM 722 O O . GLY A 1 86 ? 5.395 16.941 18.167 1.00 45.06 86 GLY A O 1
ATOM 723 N N . THR A 1 87 ? 7.559 17.491 17.832 1.00 47.72 87 THR A N 1
ATOM 724 C CA . THR A 1 87 ? 7.646 17.147 16.410 1.00 47.72 87 THR A CA 1
ATOM 725 C C . THR A 1 87 ? 7.256 15.679 16.247 1.00 47.72 87 THR A C 1
ATOM 727 O O . THR A 1 87 ? 8.045 14.780 16.530 1.00 47.72 87 THR A O 1
ATOM 730 N N . GLN A 1 88 ? 5.995 15.422 15.915 1.00 57.78 88 GLN A N 1
ATOM 731 C CA . GLN A 1 88 ? 5.498 14.071 15.735 1.00 57.78 88 GLN A CA 1
ATOM 732 C C . GLN A 1 88 ? 5.931 13.657 14.333 1.00 57.78 88 GLN A C 1
ATOM 734 O O . GLN A 1 88 ? 5.459 14.237 13.357 1.00 57.78 88 GLN A O 1
ATOM 739 N N . ASP A 1 89 ? 6.870 12.715 14.236 1.00 62.94 89 ASP A N 1
ATOM 740 C CA . ASP A 1 89 ? 7.346 12.208 12.950 1.00 62.94 89 ASP A CA 1
ATOM 741 C C . ASP A 1 89 ? 6.152 11.800 12.076 1.00 62.94 89 ASP A C 1
ATOM 743 O O . ASP A 1 89 ? 5.393 10.889 12.421 1.00 62.94 89 ASP A O 1
ATOM 747 N N . GLN A 1 90 ? 5.967 12.493 10.950 1.00 75.44 90 GLN A N 1
ATOM 748 C CA . GLN A 1 90 ? 4.939 12.150 9.976 1.00 75.44 90 GLN A CA 1
ATOM 749 C C . GLN A 1 90 ? 5.530 11.266 8.886 1.00 75.44 90 GLN A C 1
ATOM 751 O O . GLN A 1 90 ? 6.423 11.659 8.133 1.00 75.44 90 GLN A O 1
ATOM 756 N N . TYR A 1 91 ? 4.975 10.063 8.802 1.00 85.38 91 TYR A N 1
ATOM 757 C CA . TYR A 1 91 ? 5.323 9.063 7.807 1.00 85.38 91 TYR A CA 1
ATOM 758 C C . TYR A 1 91 ? 4.302 9.087 6.674 1.00 85.38 91 TYR A C 1
ATOM 760 O O . TYR A 1 91 ? 3.092 9.047 6.916 1.00 85.38 91 TYR A O 1
ATOM 768 N N . TYR A 1 92 ? 4.805 9.130 5.443 1.00 91.38 92 TYR A N 1
ATOM 769 C CA . TYR A 1 92 ? 4.001 9.078 4.229 1.00 91.38 92 TYR A CA 1
ATOM 770 C C . TYR A 1 92 ? 4.337 7.818 3.436 1.00 91.38 92 TYR A C 1
ATOM 772 O O . TYR A 1 92 ? 5.502 7.446 3.301 1.00 91.38 92 TYR A O 1
ATOM 780 N N . TYR A 1 93 ? 3.315 7.182 2.876 1.00 94.44 93 TYR A N 1
ATOM 781 C CA . TYR A 1 93 ? 3.446 5.964 2.084 1.00 94.44 93 TYR A CA 1
ATOM 782 C C . TYR A 1 93 ? 3.214 6.255 0.604 1.00 94.44 93 TYR A C 1
ATOM 784 O O . TYR A 1 93 ? 2.280 6.979 0.253 1.00 94.44 93 TYR A O 1
ATOM 792 N N . ARG A 1 94 ? 4.055 5.669 -0.255 1.00 94.75 94 ARG A N 1
ATOM 793 C CA . ARG A 1 94 ? 3.944 5.736 -1.722 1.00 94.75 94 ARG A CA 1
ATOM 794 C C . ARG A 1 94 ? 4.306 4.402 -2.365 1.00 94.75 94 ARG A C 1
ATOM 796 O O . ARG A 1 94 ? 5.004 3.601 -1.750 1.00 94.75 94 ARG A O 1
ATOM 803 N N . ILE A 1 95 ? 3.883 4.182 -3.609 1.00 95.25 95 ILE A N 1
ATOM 804 C CA . ILE A 1 95 ? 4.240 2.974 -4.370 1.00 95.25 95 ILE A CA 1
ATOM 805 C C . ILE A 1 95 ? 5.753 2.925 -4.627 1.00 95.25 95 ILE A C 1
ATOM 807 O O . ILE A 1 95 ? 6.331 3.898 -5.114 1.00 95.25 95 ILE A O 1
ATOM 811 N N . ASP A 1 96 ? 6.378 1.783 -4.338 1.00 93.25 96 ASP A N 1
ATOM 812 C CA . ASP A 1 96 ? 7.790 1.537 -4.627 1.00 93.25 96 ASP A CA 1
ATOM 813 C C . ASP A 1 96 ? 7.945 0.877 -6.000 1.00 93.25 96 ASP A C 1
ATOM 815 O O . ASP A 1 96 ? 7.695 -0.312 -6.188 1.00 93.25 96 ASP A O 1
ATOM 819 N N . THR A 1 97 ? 8.360 1.659 -6.994 1.00 89.88 97 THR A N 1
ATOM 820 C CA . THR A 1 97 ? 8.607 1.145 -8.347 1.00 89.88 97 THR A CA 1
ATOM 821 C C . THR A 1 97 ? 10.041 0.664 -8.567 1.00 89.88 97 THR A C 1
ATOM 823 O O . THR A 1 97 ? 10.320 0.113 -9.628 1.00 89.88 97 THR A O 1
ATOM 826 N N . ALA A 1 98 ? 10.953 0.903 -7.619 1.00 85.62 98 ALA A N 1
ATOM 827 C CA . ALA A 1 98 ? 12.379 0.613 -7.764 1.00 85.62 98 ALA A CA 1
ATOM 828 C C . ALA A 1 98 ? 12.756 -0.728 -7.126 1.00 85.62 98 ALA A C 1
ATOM 830 O O . ALA A 1 98 ? 13.474 -1.525 -7.729 1.00 85.62 98 ALA A O 1
ATOM 831 N N . THR A 1 99 ? 12.250 -1.003 -5.925 1.00 85.56 99 THR A N 1
ATOM 832 C CA . THR A 1 99 ? 12.583 -2.228 -5.186 1.00 85.56 99 THR A CA 1
ATOM 833 C C . THR A 1 99 ? 11.681 -3.395 -5.573 1.00 85.56 99 THR A C 1
ATOM 835 O O . THR A 1 99 ? 12.096 -4.543 -5.462 1.00 85.56 99 THR A O 1
ATOM 838 N N . PHE A 1 100 ? 10.463 -3.129 -6.055 1.00 83.94 100 PHE A N 1
ATOM 839 C CA . PHE A 1 100 ? 9.476 -4.170 -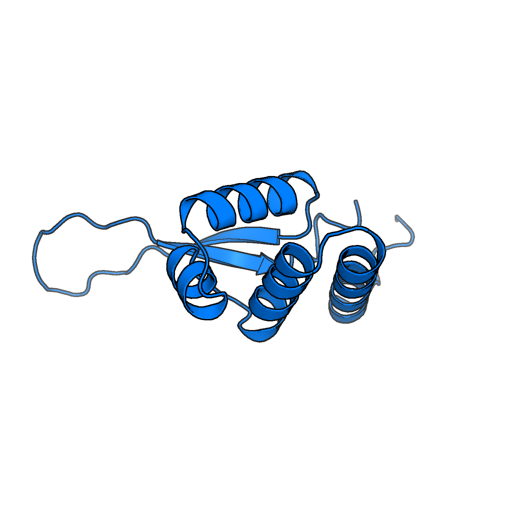6.348 1.00 83.94 100 PHE A CA 1
ATOM 840 C C . PHE A 1 100 ? 9.912 -5.169 -7.439 1.00 83.94 100 PHE A C 1
ATOM 842 O O . PHE A 1 100 ? 9.591 -6.350 -7.350 1.00 83.94 100 PHE A O 1
ATOM 849 N N . ILE A 1 101 ? 10.639 -4.715 -8.468 1.00 79.00 101 ILE A N 1
ATOM 850 C CA . ILE A 1 101 ? 11.045 -5.559 -9.614 1.00 79.00 101 ILE A CA 1
ATOM 851 C C . ILE A 1 101 ? 12.341 -6.352 -9.339 1.00 79.00 101 ILE A C 1
ATOM 853 O O . ILE A 1 101 ? 12.678 -7.252 -10.108 1.00 79.00 101 ILE A O 1
ATOM 857 N N . ASN A 1 102 ? 13.047 -6.054 -8.243 1.00 64.69 102 ASN A N 1
ATOM 858 C CA . ASN A 1 102 ? 14.323 -6.676 -7.870 1.00 64.69 102 ASN A CA 1
ATOM 859 C C . ASN A 1 102 ? 14.165 -7.742 -6.776 1.00 64.69 102 ASN A C 1
ATOM 861 O O . ASN A 1 102 ? 14.758 -8.827 -6.945 1.00 64.69 102 ASN A O 1
#

Sequence (102 aa):
MLPFDNIRPERVKALIRFIMRAFYEVPKSLGIEYIYHYERIKQQDLADLLCLDPKLIRSFIQEFKRDKFIIEDHCPESNDGATSRGTQDQYYYRIDTATFIN

Radius of gyration: 15.56 Å; Cα contacts (8 Å, |Δi|>4): 103; chains: 1; bounding box: 36×42×40 Å